Protein AF-A0A2P8IHW8-F1 (afdb_monomer)

Structure 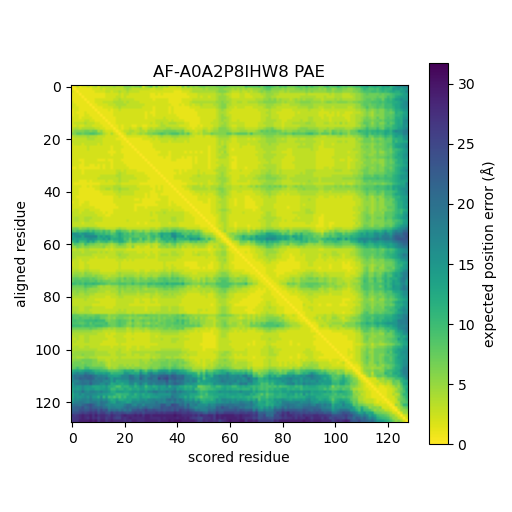(mmCIF, N/CA/C/O backbone):
data_AF-A0A2P8IHW8-F1
#
_entry.id   AF-A0A2P8IHW8-F1
#
loop_
_atom_site.group_PDB
_atom_site.id
_atom_site.type_symbol
_atom_site.label_atom_id
_atom_site.label_alt_id
_atom_site.label_comp_id
_atom_site.label_asym_id
_atom_site.label_entity_id
_atom_site.label_seq_id
_atom_site.pdbx_PDB_ins_code
_atom_site.Cartn_x
_atom_site.Cartn_y
_atom_site.Cartn_z
_atom_site.occupancy
_atom_site.B_iso_or_equiv
_atom_site.auth_seq_id
_atom_site.auth_comp_id
_atom_site.auth_asym_id
_atom_site.auth_atom_id
_atom_site.pdbx_PDB_model_num
ATOM 1 N N . MET A 1 1 ? -12.234 10.731 6.798 1.00 92.19 1 MET A N 1
ATOM 2 C CA . MET A 1 1 ? -11.412 9.907 7.709 1.00 92.19 1 MET A CA 1
ATOM 3 C C . MET A 1 1 ? -12.057 9.744 9.073 1.00 92.19 1 MET A C 1
ATOM 5 O O . MET A 1 1 ? -12.570 8.666 9.296 1.00 92.19 1 MET A O 1
ATOM 9 N N . LEU A 1 2 ? -12.133 10.771 9.932 1.00 94.81 2 LEU A N 1
ATOM 10 C CA . LEU A 1 2 ? -12.707 10.629 11.287 1.00 94.81 2 LEU A CA 1
ATOM 11 C C . LEU A 1 2 ? -14.108 9.993 11.313 1.00 94.81 2 LEU A C 1
ATOM 13 O O . LEU A 1 2 ? -14.305 9.032 12.038 1.00 94.81 2 LEU A O 1
ATOM 17 N N . LEU A 1 3 ? -15.032 10.460 10.462 1.00 97.06 3 LEU A N 1
ATOM 18 C CA . LEU A 1 3 ? -16.369 9.858 10.340 1.00 97.06 3 LEU A CA 1
ATOM 19 C C . LEU A 1 3 ? -16.315 8.375 9.962 1.00 97.06 3 LEU A C 1
ATOM 21 O O . LEU A 1 3 ? -17.076 7.582 10.487 1.00 97.06 3 LEU A O 1
ATOM 25 N N . VAL A 1 4 ? -15.390 7.992 9.081 1.00 98.00 4 VAL A N 1
ATOM 26 C CA . VAL A 1 4 ? -15.255 6.600 8.628 1.00 98.00 4 VAL A CA 1
ATOM 27 C C . VAL A 1 4 ? -14.682 5.718 9.738 1.00 98.00 4 VAL A C 1
ATOM 29 O O . VAL A 1 4 ? -15.128 4.591 9.906 1.00 98.00 4 VAL A O 1
ATOM 32 N N . LEU A 1 5 ? -13.759 6.249 10.542 1.00 97.56 5 LEU A N 1
ATOM 33 C CA . LEU A 1 5 ? -13.233 5.559 11.721 1.00 97.56 5 LEU A CA 1
ATOM 34 C C . LEU A 1 5 ? -14.298 5.377 12.817 1.00 97.56 5 LEU A C 1
ATOM 36 O O . LEU A 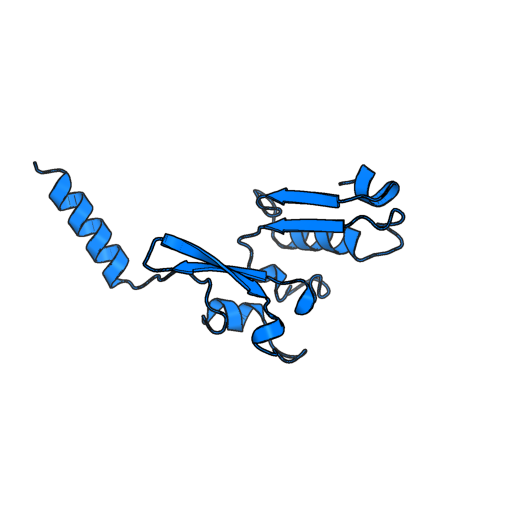1 5 ? -14.298 4.355 13.495 1.00 97.56 5 LEU A O 1
ATOM 40 N N . SER A 1 6 ? -15.215 6.337 12.999 1.00 97.25 6 SER A N 1
ATOM 41 C CA . SER A 1 6 ? -16.237 6.282 14.057 1.00 97.25 6 SER A CA 1
ATOM 42 C C . SER A 1 6 ? -17.552 5.614 13.647 1.00 97.25 6 SER A C 1
ATOM 44 O O . SER A 1 6 ? -18.204 4.995 14.480 1.00 97.25 6 SER A O 1
ATOM 46 N N . GLU A 1 7 ? -17.968 5.760 12.389 1.00 97.62 7 GLU A N 1
ATOM 47 C CA . GLU A 1 7 ? -19.280 5.323 11.882 1.00 97.62 7 GLU A CA 1
ATOM 48 C C . GLU A 1 7 ? -19.173 4.199 10.838 1.00 97.62 7 GLU A C 1
ATOM 50 O O . GLU A 1 7 ? -20.184 3.596 10.479 1.00 97.62 7 GLU A O 1
ATOM 55 N N . GLY A 1 8 ? -17.963 3.894 10.363 1.00 97.31 8 GLY A N 1
ATOM 56 C CA . GLY A 1 8 ? -17.714 2.907 9.318 1.00 97.31 8 GLY A CA 1
ATOM 57 C C . GLY A 1 8 ? -17.861 3.467 7.903 1.00 97.31 8 GLY A C 1
ATOM 58 O O . GLY A 1 8 ? -17.986 4.671 7.677 1.00 97.31 8 GLY A O 1
ATOM 59 N N . GLY A 1 9 ? -17.827 2.572 6.916 1.00 98.19 9 GLY A N 1
ATOM 60 C CA . GLY A 1 9 ? -17.898 2.911 5.491 1.00 98.19 9 GLY A CA 1
ATOM 61 C C . GLY A 1 9 ? -16.554 2.792 4.775 1.00 98.19 9 GLY A C 1
ATOM 62 O O . GLY A 1 9 ? -15.599 2.247 5.317 1.00 98.19 9 GLY A O 1
ATOM 63 N N . VAL A 1 10 ? -16.488 3.279 3.534 1.00 98.31 10 VAL A N 1
ATOM 64 C CA . VAL A 1 10 ? -15.287 3.193 2.689 1.00 98.31 10 VAL A CA 1
ATOM 65 C C . VAL A 1 10 ? -14.764 4.596 2.410 1.00 98.31 10 VAL A C 1
ATOM 67 O O . VAL A 1 10 ? -15.486 5.440 1.878 1.00 98.31 10 VAL A O 1
ATOM 70 N N . LEU A 1 11 ? -13.504 4.842 2.756 1.00 98.19 11 LEU A N 1
ATOM 71 C CA . LEU A 1 11 ? -12.772 6.045 2.391 1.00 98.19 11 LEU A CA 1
ATOM 72 C C . LEU A 1 11 ? -11.827 5.729 1.235 1.00 98.19 11 LEU A C 1
ATOM 74 O O . LEU A 1 11 ? -10.931 4.905 1.387 1.00 98.19 11 LEU A O 1
ATOM 78 N N . VAL A 1 12 ? -12.005 6.419 0.110 1.00 98.12 12 VAL A N 1
ATOM 79 C CA . VAL A 1 12 ? -11.090 6.341 -1.033 1.00 98.12 12 VAL A CA 1
ATOM 80 C C . VAL A 1 12 ? -10.257 7.617 -1.083 1.00 98.12 12 VAL A C 1
ATOM 82 O O . VAL A 1 12 ? -10.825 8.710 -1.104 1.00 98.12 12 VAL A O 1
ATOM 85 N N . VAL A 1 13 ? -8.931 7.485 -1.072 1.00 97.25 13 VAL A N 1
ATOM 86 C CA . VAL A 1 13 ? -7.987 8.612 -1.086 1.00 97.25 13 VAL A CA 1
ATOM 87 C C . VAL A 1 13 ? -7.010 8.449 -2.242 1.00 97.25 13 VAL A C 1
ATOM 89 O O . VAL A 1 13 ? -6.291 7.460 -2.325 1.00 97.25 13 VAL A O 1
ATOM 92 N N . GLU A 1 14 ? -6.961 9.432 -3.127 1.00 96.81 14 GLU A N 1
ATOM 93 C CA . GLU A 1 14 ? -5.879 9.531 -4.102 1.00 96.81 14 GLU A CA 1
ATOM 94 C C . GLU A 1 14 ? -4.652 10.151 -3.421 1.00 96.81 14 GLU A C 1
ATOM 96 O O . GLU A 1 14 ? -4.793 11.164 -2.738 1.00 96.81 14 GLU A O 1
ATOM 101 N N . GLU A 1 15 ? -3.482 9.529 -3.586 1.00 95.62 15 GLU A N 1
ATOM 102 C CA . GLU A 1 15 ? -2.186 9.994 -3.070 1.00 95.62 15 GLU A CA 1
ATOM 103 C C . GLU A 1 15 ? -2.231 10.351 -1.577 1.00 95.62 15 GLU A C 1
ATOM 105 O O . GLU A 1 15 ? -2.130 11.512 -1.181 1.00 95.62 15 GLU A O 1
ATOM 110 N N . ILE A 1 16 ? -2.381 9.341 -0.712 1.00 95.06 16 ILE A N 1
ATOM 111 C CA . ILE A 1 16 ? -2.493 9.563 0.742 1.00 95.06 16 ILE A CA 1
ATOM 112 C C . ILE A 1 16 ? -1.275 10.286 1.335 1.00 95.06 16 ILE A C 1
ATOM 114 O O . ILE A 1 16 ? -1.389 10.970 2.348 1.00 95.06 16 ILE A O 1
ATOM 118 N N . ASP A 1 17 ? -0.116 10.140 0.702 1.00 94.25 17 ASP A N 1
ATOM 119 C CA . ASP A 1 17 ? 1.154 10.758 1.057 1.00 94.25 17 ASP A CA 1
ATOM 120 C C . ASP A 1 17 ? 1.338 12.173 0.488 1.00 94.25 17 ASP A C 1
ATOM 122 O O . ASP A 1 17 ? 2.362 12.806 0.751 1.00 94.25 17 ASP A O 1
ATOM 126 N N . ALA A 1 18 ? 0.356 12.716 -0.241 1.00 93.31 18 ALA A N 1
ATOM 127 C CA . ALA A 1 18 ? 0.444 14.044 -0.834 1.00 93.31 18 ALA A CA 1
ATOM 128 C C . ALA A 1 18 ? 0.755 15.113 0.229 1.00 93.31 18 ALA A C 1
ATOM 130 O O . ALA A 1 18 ? -0.070 15.467 1.072 1.00 93.31 18 ALA A O 1
ATOM 131 N N . SER A 1 19 ? 1.966 15.674 0.161 1.00 90.69 19 SER A N 1
ATOM 132 C CA . SER A 1 19 ? 2.505 16.653 1.125 1.00 90.69 19 SER A CA 1
ATOM 133 C C . SER A 1 19 ? 2.667 16.145 2.566 1.00 90.69 19 SER A C 1
ATOM 135 O O . SER A 1 19 ? 2.903 16.952 3.470 1.00 90.69 19 SER A O 1
ATOM 137 N N . LEU A 1 20 ? 2.565 14.835 2.802 1.00 91.75 20 LEU A N 1
ATOM 138 C CA . LEU A 1 20 ? 2.804 14.226 4.105 1.00 91.75 20 LEU A CA 1
ATOM 139 C C . LEU A 1 20 ? 4.187 13.581 4.143 1.00 91.75 20 LEU A C 1
ATOM 141 O O . LEU A 1 20 ? 4.695 13.042 3.166 1.00 91.75 20 LEU A O 1
ATOM 145 N N . HIS A 1 21 ? 4.803 13.616 5.319 1.00 92.56 21 HIS A N 1
ATOM 146 C CA . HIS A 1 21 ? 5.977 12.796 5.578 1.00 92.56 21 HIS A CA 1
ATOM 147 C C . HIS A 1 21 ? 5.552 11.323 5.679 1.00 92.56 21 HIS A C 1
ATOM 149 O O . HIS A 1 21 ? 4.551 11.035 6.332 1.00 92.56 21 HIS A O 1
ATOM 155 N N . SER A 1 22 ? 6.349 10.390 5.154 1.00 91.12 22 SER A N 1
ATOM 156 C CA . SER A 1 22 ? 6.067 8.941 5.134 1.00 91.12 22 SER A CA 1
ATOM 157 C C . SER A 1 22 ? 5.582 8.369 6.469 1.00 91.12 22 SER A C 1
ATOM 159 O O . SER A 1 22 ? 4.582 7.661 6.547 1.00 91.12 22 SER A O 1
ATOM 161 N N . LEU A 1 23 ? 6.250 8.747 7.565 1.00 91.62 23 LEU A N 1
ATOM 162 C CA . LEU A 1 23 ? 5.851 8.358 8.925 1.00 91.62 23 LEU A CA 1
ATOM 163 C C . LEU A 1 23 ? 4.426 8.790 9.294 1.00 91.62 23 LEU A C 1
ATOM 165 O O . LEU A 1 23 ? 3.741 8.069 10.011 1.00 91.62 23 LEU A O 1
ATOM 169 N N . LEU A 1 24 ? 3.982 9.961 8.838 1.00 92.19 24 LEU A N 1
ATOM 170 C CA . LEU A 1 24 ? 2.631 10.441 9.100 1.00 92.19 24 LEU A CA 1
ATOM 171 C C . LEU A 1 24 ? 1.610 9.639 8.289 1.00 92.19 24 LEU A C 1
ATOM 173 O O . LEU A 1 24 ? 0.611 9.213 8.860 1.00 92.19 24 LEU A O 1
ATOM 177 N N . SER A 1 25 ? 1.894 9.360 7.015 1.00 93.44 25 SER A N 1
ATOM 178 C CA . SER A 1 25 ? 1.063 8.490 6.173 1.00 93.44 25 SER A CA 1
ATOM 179 C C . SER A 1 25 ? 0.901 7.102 6.800 1.00 93.44 25 SER A C 1
ATOM 181 O O . SER A 1 25 ? -0.221 6.638 6.987 1.00 93.44 25 SER A O 1
ATOM 183 N N . ALA A 1 26 ? 2.004 6.489 7.247 1.00 94.19 26 ALA A N 1
ATOM 184 C CA . ALA A 1 26 ? 1.977 5.208 7.953 1.00 94.19 26 ALA A CA 1
ATOM 185 C C . ALA A 1 26 ? 1.125 5.274 9.231 1.00 94.19 26 ALA A C 1
ATOM 187 O O . ALA A 1 26 ? 0.317 4.386 9.490 1.00 94.19 26 ALA A O 1
ATOM 188 N N . ARG A 1 27 ? 1.242 6.353 10.020 1.00 92.38 27 ARG A N 1
ATOM 189 C CA . ARG A 1 27 ? 0.408 6.534 11.217 1.00 92.38 27 ARG A CA 1
ATOM 190 C C . ARG A 1 27 ? -1.073 6.682 10.898 1.00 92.38 27 ARG A C 1
ATOM 192 O O . ARG A 1 27 ? -1.875 6.159 11.657 1.00 92.38 27 ARG A O 1
ATOM 199 N N . LEU A 1 28 ? -1.439 7.349 9.806 1.00 93.69 28 LEU A N 1
ATOM 200 C CA . LEU A 1 28 ? -2.836 7.449 9.379 1.00 93.69 28 LEU A CA 1
ATOM 201 C C . LEU A 1 28 ? -3.404 6.088 8.969 1.00 93.69 28 LEU A C 1
ATOM 203 O O . LEU A 1 28 ? -4.527 5.774 9.348 1.00 93.69 28 LEU A O 1
ATOM 207 N N . ILE A 1 29 ? -2.626 5.275 8.251 1.00 95.38 29 ILE A N 1
ATOM 208 C CA . ILE A 1 29 ? -3.022 3.911 7.870 1.00 95.38 29 ILE A CA 1
ATOM 209 C C . ILE A 1 29 ? -3.190 3.043 9.123 1.00 95.38 29 ILE A C 1
ATOM 211 O O . ILE A 1 29 ? -4.203 2.366 9.263 1.00 95.38 29 ILE A O 1
ATOM 215 N N . ALA A 1 30 ? -2.266 3.137 10.085 1.00 94.62 30 ALA A N 1
ATOM 216 C CA . ALA A 1 30 ? -2.340 2.385 11.338 1.00 94.62 30 ALA A CA 1
ATOM 217 C C . ALA A 1 30 ? -3.636 2.644 12.132 1.00 94.62 30 ALA A C 1
ATOM 219 O O . ALA A 1 30 ? -4.120 1.734 12.796 1.00 94.62 30 ALA A O 1
ATOM 220 N N . LEU A 1 31 ? -4.234 3.841 12.025 1.00 95.38 31 LEU A N 1
ATOM 221 C CA . LEU A 1 31 ? -5.535 4.124 12.647 1.00 95.38 31 LEU A CA 1
ATOM 222 C C . LEU A 1 31 ? -6.655 3.238 12.089 1.00 95.38 31 LEU A C 1
ATOM 224 O O . LEU A 1 31 ? -7.588 2.908 12.804 1.00 95.38 31 LEU A O 1
ATOM 228 N N . PHE A 1 32 ? -6.590 2.837 10.820 1.00 96.31 32 PHE A N 1
ATOM 229 C CA . PHE A 1 32 ? -7.583 1.926 10.247 1.00 96.31 32 PHE A CA 1
ATOM 230 C C . PHE A 1 32 ? -7.365 0.468 10.675 1.00 96.31 32 PHE A C 1
ATOM 232 O O . PHE A 1 32 ? -8.319 -0.309 10.663 1.00 96.31 32 PHE A O 1
ATOM 239 N N . ASN A 1 33 ? -6.154 0.115 11.113 1.00 94.06 33 ASN A N 1
ATOM 240 C CA . ASN A 1 33 ? -5.796 -1.243 11.534 1.00 94.06 33 ASN A CA 1
ATOM 241 C C . ASN A 1 33 ? -6.014 -1.493 13.035 1.00 94.06 33 ASN A C 1
ATOM 243 O O . ASN A 1 33 ? -5.958 -2.639 13.478 1.00 94.06 33 ASN A O 1
ATOM 247 N N . ASP A 1 34 ? -6.244 -0.441 13.823 1.00 94.88 34 ASP A N 1
ATOM 248 C CA . ASP A 1 34 ? -6.425 -0.525 15.270 1.00 94.88 34 ASP A CA 1
ATOM 249 C C . ASP A 1 34 ? -7.921 -0.445 15.643 1.00 94.88 34 ASP A C 1
ATOM 251 O O . ASP A 1 34 ? -8.529 0.614 15.455 1.00 94.88 34 ASP A O 1
ATOM 255 N N . PRO A 1 35 ? -8.522 -1.515 16.209 1.00 95.06 35 PRO A N 1
ATOM 256 C CA . PRO A 1 35 ? -9.920 -1.531 16.643 1.00 95.06 35 PRO A CA 1
ATOM 257 C C . PRO A 1 35 ? -10.290 -0.448 17.664 1.00 95.06 35 PRO A C 1
ATOM 259 O O . PRO A 1 35 ? -11.449 -0.030 17.696 1.00 95.06 35 PRO A O 1
ATOM 262 N N . ASP A 1 36 ? -9.338 0.024 18.476 1.00 96.62 36 ASP A N 1
ATOM 263 C CA . ASP A 1 36 ? -9.585 1.089 19.455 1.00 96.62 36 ASP A CA 1
ATOM 264 C C . ASP A 1 36 ? -9.781 2.447 18.764 1.00 96.62 36 ASP A C 1
ATOM 266 O O . ASP A 1 36 ? -10.489 3.319 19.277 1.00 96.62 36 ASP A O 1
ATOM 270 N N . THR A 1 37 ? -9.189 2.630 17.578 1.00 96.56 37 THR A N 1
ATOM 271 C CA . THR A 1 37 ? -9.314 3.866 16.788 1.00 96.56 37 THR A CA 1
ATOM 272 C C . THR A 1 37 ? -10.269 3.746 15.596 1.00 96.56 37 THR A C 1
ATOM 274 O O . THR A 1 37 ? -10.865 4.751 15.210 1.00 96.56 37 THR A O 1
ATOM 277 N N . ASN A 1 38 ? -10.497 2.539 15.068 1.00 97.62 38 ASN A N 1
ATOM 278 C CA . ASN A 1 38 ? -11.425 2.222 13.976 1.00 97.62 38 ASN A CA 1
ATOM 279 C C . ASN A 1 38 ? -12.680 1.486 14.481 1.00 97.62 38 ASN A C 1
ATOM 281 O O . ASN A 1 38 ? -13.050 0.422 13.980 1.00 97.62 38 ASN A O 1
ATOM 285 N N . ALA A 1 39 ? -13.351 2.053 15.485 1.00 97.25 39 ALA A N 1
ATOM 286 C CA . ALA A 1 39 ? -14.540 1.462 16.107 1.00 97.25 39 ALA A CA 1
ATOM 287 C C . ALA A 1 39 ? -15.707 1.227 15.123 1.00 97.25 39 ALA A C 1
ATOM 289 O O . ALA A 1 39 ? -16.537 0.343 15.335 1.00 97.25 39 ALA A O 1
ATOM 290 N N . GLY A 1 40 ? -15.770 2.009 14.044 1.00 97.00 40 GLY A N 1
ATOM 291 C CA . GLY A 1 40 ? -16.750 1.874 12.971 1.00 97.00 40 GLY A CA 1
ATOM 292 C C . GLY A 1 40 ? -16.433 0.766 11.962 1.00 97.00 40 GLY A C 1
ATOM 293 O O . GLY A 1 40 ? -17.252 0.506 11.083 1.00 97.00 40 GLY A O 1
ATOM 294 N N . ASN A 1 41 ? -15.269 0.111 12.067 1.00 97.56 41 ASN A N 1
ATOM 295 C CA . ASN A 1 41 ? -14.782 -0.880 11.103 1.00 97.56 41 ASN A CA 1
ATOM 296 C C . ASN A 1 41 ? -14.787 -0.330 9.662 1.00 97.56 41 ASN A C 1
ATOM 298 O O . ASN A 1 41 ? -15.279 -0.957 8.719 1.00 97.56 41 ASN A O 1
ATOM 302 N N . GLY A 1 42 ? -14.295 0.899 9.513 1.00 97.94 42 GLY A N 1
ATOM 303 C CA . GLY A 1 42 ? -14.151 1.570 8.234 1.00 97.94 42 GLY A CA 1
ATOM 304 C C . GLY A 1 42 ? -13.028 0.968 7.393 1.00 97.94 42 GLY A C 1
ATOM 305 O O . GLY A 1 42 ? -12.022 0.501 7.922 1.00 97.94 42 GLY A O 1
ATOM 306 N N . GLN A 1 43 ? -13.187 1.014 6.073 1.00 97.62 43 GLN A N 1
ATOM 307 C CA . GLN A 1 43 ? -12.197 0.571 5.097 1.00 97.62 43 GLN A CA 1
ATOM 308 C C . GLN A 1 43 ? -11.504 1.780 4.470 1.00 97.62 43 GLN A C 1
ATOM 310 O O . GLN A 1 43 ? -12.162 2.732 4.046 1.00 97.62 43 GLN A O 1
ATOM 315 N N . LEU A 1 44 ? -10.180 1.716 4.360 1.00 97.81 44 LEU A N 1
ATOM 316 C CA . LEU A 1 44 ? -9.376 2.677 3.617 1.00 97.81 44 LEU A CA 1
ATOM 317 C C . LEU A 1 44 ? -8.890 2.033 2.313 1.00 97.81 44 LEU A C 1
ATOM 319 O O . LEU A 1 44 ? -8.302 0.958 2.333 1.00 97.81 44 LEU A O 1
ATOM 323 N N . ILE A 1 45 ? -9.122 2.701 1.185 1.00 98.12 45 ILE A N 1
ATOM 324 C CA . ILE A 1 45 ? -8.539 2.366 -0.118 1.00 98.12 45 ILE A CA 1
ATOM 325 C C . ILE A 1 45 ? -7.761 3.590 -0.572 1.00 98.12 45 ILE A C 1
ATOM 327 O O . ILE A 1 45 ? -8.314 4.689 -0.618 1.00 98.12 45 ILE A O 1
ATOM 331 N N . PHE A 1 46 ? -6.487 3.426 -0.903 1.00 97.56 46 PHE A N 1
ATOM 332 C CA . PHE A 1 46 ? -5.661 4.562 -1.277 1.00 97.56 46 PHE A CA 1
ATOM 333 C C . PHE A 1 46 ? -4.639 4.235 -2.357 1.00 97.56 46 PHE A C 1
ATOM 335 O O . PHE A 1 46 ? -4.301 3.075 -2.585 1.00 97.56 46 PHE A O 1
ATOM 342 N N . THR A 1 47 ? -4.145 5.283 -3.011 1.00 97.50 47 THR A N 1
ATOM 343 C CA . THR A 1 47 ? -2.951 5.227 -3.859 1.00 97.50 47 THR A CA 1
ATOM 344 C C . THR A 1 47 ? -1.799 5.965 -3.186 1.00 97.50 47 THR A C 1
ATOM 346 O O . THR A 1 47 ? -2.013 6.841 -2.344 1.00 97.50 47 THR A O 1
ATOM 349 N N . THR A 1 48 ? -0.570 5.587 -3.526 1.00 96.12 48 THR A N 1
ATOM 350 C CA . THR A 1 48 ? 0.642 6.204 -2.986 1.00 96.12 48 THR A CA 1
ATOM 351 C C . THR A 1 48 ? 1.820 6.003 -3.931 1.00 96.12 48 THR A C 1
ATOM 353 O O . THR A 1 48 ? 1.869 5.002 -4.651 1.00 96.12 48 THR A O 1
ATOM 356 N N . HIS A 1 49 ? 2.778 6.930 -3.907 1.00 93.94 49 HIS A N 1
ATOM 357 C CA . HIS A 1 49 ? 4.097 6.739 -4.527 1.00 93.94 49 HIS A CA 1
ATOM 358 C C . HIS A 1 49 ? 5.168 6.363 -3.492 1.00 93.94 49 HIS A C 1
ATOM 360 O O . HIS A 1 49 ? 6.318 6.102 -3.851 1.00 93.94 49 HIS A O 1
ATOM 366 N N . ASP A 1 50 ? 4.805 6.327 -2.208 1.00 93.94 50 ASP A N 1
ATOM 367 C CA . ASP A 1 50 ? 5.717 6.088 -1.100 1.00 93.94 50 ASP A CA 1
ATOM 368 C C . ASP A 1 50 ? 5.971 4.589 -0.880 1.00 93.94 50 ASP A C 1
ATOM 370 O O . ASP A 1 50 ? 5.248 3.889 -0.166 1.00 93.94 50 ASP A O 1
ATOM 374 N N . ALA A 1 51 ? 7.058 4.095 -1.475 1.00 93.62 51 ALA A N 1
ATOM 375 C CA . ALA A 1 51 ? 7.493 2.708 -1.329 1.00 93.62 51 ALA A CA 1
ATOM 376 C C . ALA A 1 51 ? 7.837 2.315 0.120 1.00 93.62 51 ALA A C 1
ATOM 378 O O . ALA A 1 51 ? 7.827 1.122 0.434 1.00 93.62 51 ALA A O 1
ATOM 379 N N . THR A 1 52 ? 8.111 3.278 1.011 1.00 92.81 52 THR A N 1
ATOM 380 C CA . THR A 1 52 ? 8.471 2.984 2.408 1.00 92.81 52 THR A CA 1
ATOM 381 C C . THR A 1 52 ? 7.313 2.349 3.179 1.00 92.81 52 THR A C 1
ATOM 383 O O . THR A 1 52 ? 7.544 1.638 4.155 1.00 92.81 52 THR A O 1
ATOM 386 N N . LEU A 1 53 ? 6.067 2.515 2.715 1.00 93.38 53 LEU A N 1
ATOM 387 C CA . LEU A 1 53 ? 4.889 1.864 3.295 1.00 93.38 53 LEU A CA 1
ATOM 388 C C . LEU A 1 53 ? 4.911 0.334 3.146 1.00 93.38 53 LEU A C 1
ATOM 390 O O . LEU A 1 53 ? 4.277 -0.357 3.938 1.00 93.38 53 LEU A O 1
ATOM 394 N N . LEU A 1 54 ? 5.672 -0.202 2.182 1.00 93.75 54 LEU A N 1
ATOM 395 C CA . LEU A 1 54 ? 5.866 -1.647 2.013 1.00 93.75 54 LEU A CA 1
ATOM 396 C C . LEU A 1 54 ? 6.776 -2.252 3.088 1.00 93.75 54 LEU A C 1
ATOM 398 O O . LEU A 1 54 ? 6.739 -3.458 3.318 1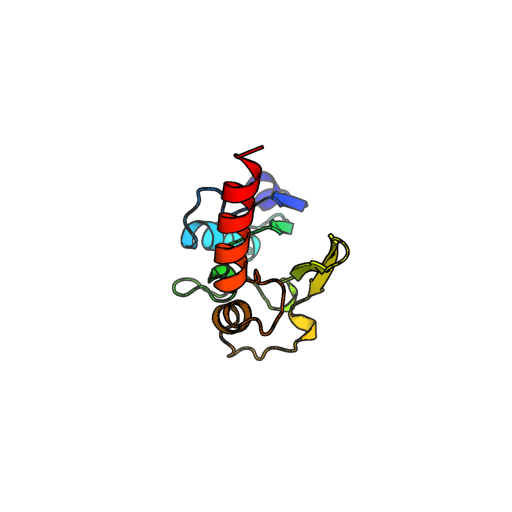.00 93.75 54 LEU A O 1
ATOM 402 N N . HIS A 1 55 ? 7.640 -1.446 3.705 1.00 89.94 55 HIS A N 1
ATOM 403 C CA . HIS A 1 55 ? 8.516 -1.890 4.784 1.00 89.94 55 HIS A CA 1
ATOM 404 C C . HIS A 1 55 ? 8.894 -0.707 5.693 1.00 89.94 55 HIS A C 1
ATOM 406 O O . HIS A 1 55 ? 10.011 -0.190 5.607 1.00 89.94 55 HIS A O 1
ATOM 412 N N . PRO A 1 56 ? 7.975 -0.247 6.562 1.00 79.94 56 PRO A N 1
ATOM 413 C CA . PRO A 1 56 ? 8.189 0.961 7.347 1.00 79.94 56 PRO A CA 1
ATOM 414 C C . PRO A 1 56 ? 9.391 0.809 8.298 1.00 79.94 56 PRO A C 1
ATOM 416 O O . PRO A 1 56 ? 9.380 -0.058 9.169 1.00 79.94 56 PRO A O 1
ATOM 419 N N . PRO A 1 57 ? 10.432 1.658 8.209 1.00 67.38 57 PRO A N 1
ATOM 420 C CA . PRO A 1 57 ? 11.660 1.466 8.989 1.00 67.38 57 PRO A CA 1
ATOM 421 C C . PRO A 1 57 ? 11.518 1.816 10.481 1.00 67.38 57 PRO A C 1
ATOM 423 O O . PRO A 1 57 ? 12.364 1.431 11.285 1.00 67.38 57 PRO A O 1
ATOM 426 N N . LEU A 1 58 ? 10.496 2.596 10.852 1.00 63.31 58 LEU A N 1
ATOM 427 C CA . LEU A 1 58 ? 10.307 3.168 12.198 1.00 63.31 58 LEU A CA 1
ATOM 428 C C . LEU A 1 58 ? 8.860 3.036 12.711 1.00 63.31 58 LEU A C 1
ATOM 430 O O . LEU A 1 58 ?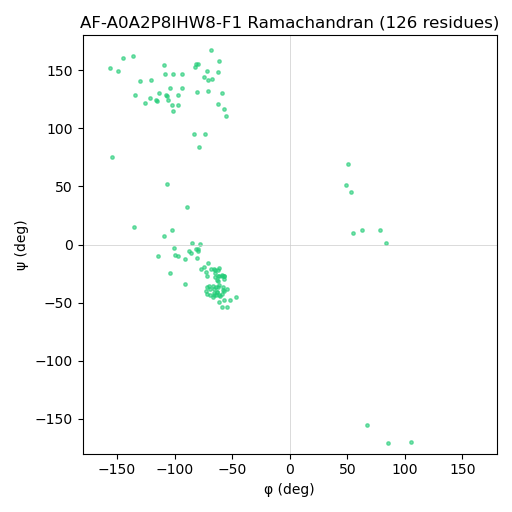 8.466 3.728 13.654 1.00 63.31 58 LEU A O 1
ATOM 434 N N . ALA A 1 59 ? 8.055 2.193 12.071 1.00 64.31 59 ALA A N 1
ATOM 435 C CA . ALA A 1 59 ? 6.682 1.900 12.460 1.00 64.31 59 ALA A CA 1
ATOM 436 C C . ALA A 1 59 ? 6.442 0.391 12.363 1.00 64.31 59 ALA A C 1
ATOM 438 O O . ALA A 1 59 ? 7.206 -0.313 11.706 1.00 64.31 59 ALA A O 1
ATOM 439 N N . ASP A 1 60 ? 5.391 -0.089 13.023 1.00 76.38 60 ASP A N 1
ATOM 440 C CA . ASP A 1 60 ? 4.912 -1.451 12.803 1.00 76.38 60 ASP A CA 1
ATOM 441 C C . ASP A 1 60 ? 4.479 -1.623 11.338 1.00 76.38 60 ASP A C 1
ATOM 443 O O . ASP A 1 60 ? 4.189 -0.643 10.646 1.00 76.38 60 ASP A O 1
ATOM 447 N N . GLU A 1 61 ? 4.450 -2.865 10.855 1.00 81.69 61 GLU A N 1
ATOM 448 C CA . GLU A 1 61 ? 3.913 -3.176 9.529 1.00 81.69 61 GLU A CA 1
ATOM 449 C C . GLU A 1 61 ? 2.457 -2.689 9.448 1.00 81.69 61 GLU A C 1
ATOM 451 O O . GLU A 1 61 ? 1.598 -3.133 10.209 1.00 81.69 61 GLU A O 1
ATOM 456 N N . VAL A 1 62 ? 2.196 -1.731 8.552 1.00 89.62 62 VAL A N 1
ATOM 457 C CA . VAL A 1 62 ? 0.866 -1.119 8.368 1.00 89.62 62 VAL A CA 1
ATOM 458 C C . VAL A 1 62 ? 0.097 -1.693 7.181 1.00 89.62 62 VAL A C 1
ATOM 460 O O . VAL A 1 62 ? -1.078 -1.377 7.028 1.00 89.62 62 VAL A O 1
ATOM 463 N N . LEU A 1 63 ? 0.751 -2.507 6.351 1.00 92.50 63 LEU A N 1
ATOM 464 C CA . LEU A 1 63 ? 0.156 -3.176 5.198 1.00 92.50 63 LEU A CA 1
ATOM 465 C C . LEU A 1 63 ? 0.582 -4.642 5.186 1.00 92.50 63 LEU A C 1
ATOM 467 O O . LEU A 1 63 ? 1.778 -4.944 5.227 1.00 92.50 63 LEU A O 1
ATOM 471 N N . ASP A 1 64 ? -0.386 -5.544 5.079 1.00 90.00 64 ASP A N 1
ATOM 472 C CA . ASP A 1 64 ? -0.134 -6.943 4.749 1.00 90.00 64 ASP A CA 1
ATOM 473 C C . ASP A 1 64 ? 0.090 -7.100 3.231 1.00 90.00 64 ASP A C 1
ATOM 475 O O . ASP A 1 64 ? -0.390 -6.320 2.406 1.00 90.00 64 ASP A O 1
ATOM 479 N N . ARG A 1 65 ? 0.806 -8.151 2.824 1.00 89.56 65 ARG A N 1
ATOM 480 C CA . ARG A 1 65 ? 1.032 -8.481 1.407 1.00 89.56 65 ARG A CA 1
ATOM 481 C C . ARG A 1 65 ? -0.265 -8.670 0.611 1.00 89.56 65 ARG A C 1
ATOM 483 O O . ARG A 1 65 ? -0.248 -8.471 -0.602 1.00 89.56 65 ARG A O 1
ATOM 490 N N . ASP A 1 66 ? -1.352 -9.076 1.265 1.00 92.31 66 ASP A N 1
ATOM 491 C CA . ASP A 1 66 ? -2.652 -9.288 0.623 1.00 92.31 66 ASP A CA 1
ATOM 492 C C . ASP A 1 66 ? -3.422 -7.958 0.425 1.00 92.31 66 ASP A C 1
ATOM 494 O O . ASP A 1 66 ? -4.393 -7.903 -0.332 1.00 92.31 66 ASP A O 1
ATOM 498 N N . GLU A 1 67 ? -2.950 -6.869 1.040 1.00 94.94 67 GLU A N 1
ATOM 499 C CA . GLU A 1 67 ? -3.515 -5.514 0.954 1.00 94.94 67 GLU A CA 1
ATOM 500 C C . GLU A 1 67 ? -2.799 -4.642 -0.091 1.00 94.94 67 GLU A C 1
ATOM 502 O O . GLU A 1 67 ? -3.275 -3.564 -0.447 1.00 94.94 67 GLU A O 1
ATOM 507 N N . VAL A 1 68 ? -1.671 -5.117 -0.630 1.00 96.31 68 VAL A N 1
ATOM 508 C CA . VAL A 1 68 ? -0.843 -4.381 -1.591 1.00 96.31 68 VAL A CA 1
ATOM 509 C C . VAL A 1 68 ? -1.153 -4.796 -3.024 1.00 96.31 68 VAL A C 1
ATOM 511 O O . VAL A 1 68 ? -1.082 -5.971 -3.393 1.00 96.31 68 VAL A O 1
ATOM 514 N N . TRP A 1 69 ? -1.415 -3.794 -3.860 1.00 97.62 69 TRP A N 1
ATOM 515 C CA . TRP A 1 69 ? -1.645 -3.950 -5.289 1.00 97.62 69 TRP A CA 1
ATOM 516 C C . TRP A 1 69 ? -0.777 -2.977 -6.078 1.00 97.62 69 TRP A C 1
ATOM 518 O O . TRP A 1 69 ? -0.604 -1.822 -5.692 1.00 97.62 69 TRP A O 1
ATOM 528 N N . PHE A 1 70 ? -0.254 -3.445 -7.205 1.00 97.44 70 PHE A N 1
ATOM 529 C CA . PHE A 1 70 ? 0.585 -2.669 -8.104 1.00 97.44 70 PHE A CA 1
ATOM 530 C C . PHE A 1 70 ? -0.159 -2.331 -9.387 1.00 97.44 70 PHE A C 1
ATOM 532 O O . PHE A 1 70 ? -0.951 -3.130 -9.889 1.00 97.44 70 PHE A O 1
ATOM 539 N N . VAL A 1 71 ? 0.143 -1.158 -9.940 1.00 95.44 71 VAL A N 1
ATOM 540 C CA . VAL A 1 71 ? -0.315 -0.741 -11.265 1.00 95.44 71 VAL A CA 1
ATOM 541 C C . VAL A 1 71 ? 0.897 -0.568 -12.165 1.00 95.44 71 VAL A C 1
ATOM 543 O O . VAL A 1 71 ? 1.787 0.224 -11.869 1.00 95.44 71 VAL A O 1
ATOM 546 N N . GLU A 1 72 ? 0.908 -1.265 -13.295 1.00 93.06 72 GLU A N 1
ATOM 547 C CA . GLU A 1 72 ? 1.939 -1.125 -14.322 1.00 93.06 72 GLU A CA 1
ATOM 548 C C . GLU A 1 72 ? 1.316 -0.704 -15.652 1.00 93.06 72 GLU A C 1
ATOM 550 O O . GLU A 1 72 ? 0.239 -1.170 -16.030 1.00 93.06 72 GLU A O 1
ATOM 555 N N . LYS A 1 73 ? 2.002 0.179 -16.382 1.00 90.44 73 LYS A N 1
ATOM 556 C CA . LYS A 1 73 ? 1.589 0.597 -17.721 1.00 90.44 73 LYS A CA 1
ATOM 557 C C . LYS A 1 73 ? 2.339 -0.206 -18.781 1.00 90.44 73 LYS A C 1
ATOM 559 O O . LYS A 1 73 ? 3.562 -0.136 -18.874 1.00 90.44 73 LYS A O 1
ATOM 564 N N . GLY A 1 74 ? 1.589 -0.931 -19.604 1.00 87.44 74 GLY A N 1
ATOM 565 C CA . GLY A 1 74 ? 2.100 -1.668 -20.751 1.00 87.44 74 GLY A CA 1
ATOM 566 C C . GLY A 1 74 ? 2.600 -0.755 -21.872 1.00 87.44 74 GLY A C 1
ATOM 567 O O . GLY A 1 74 ? 2.342 0.450 -21.911 1.00 87.44 74 GLY A O 1
ATOM 568 N N . LYS A 1 75 ? 3.309 -1.350 -22.838 1.00 86.62 75 LYS A N 1
ATOM 569 C CA . LYS A 1 75 ? 3.848 -0.637 -24.016 1.00 86.62 75 LYS A CA 1
ATOM 570 C C . LYS A 1 75 ? 2.762 -0.075 -24.938 1.00 86.62 75 LYS A C 1
ATOM 572 O O . LYS A 1 75 ? 3.016 0.869 -25.676 1.00 86.62 75 LYS A O 1
ATOM 577 N N . ASP A 1 76 ? 1.576 -0.666 -24.903 1.00 90.94 76 ASP A N 1
ATOM 578 C CA . ASP A 1 76 ? 0.364 -0.211 -25.590 1.00 90.94 76 ASP A CA 1
ATOM 579 C C . ASP A 1 76 ? -0.348 0.936 -24.850 1.00 90.94 76 ASP A C 1
ATOM 581 O O . ASP A 1 76 ? -1.324 1.493 -25.346 1.00 90.94 76 ASP A O 1
ATOM 585 N N . GLY A 1 77 ? 0.153 1.310 -23.671 1.00 89.12 77 GLY A N 1
AT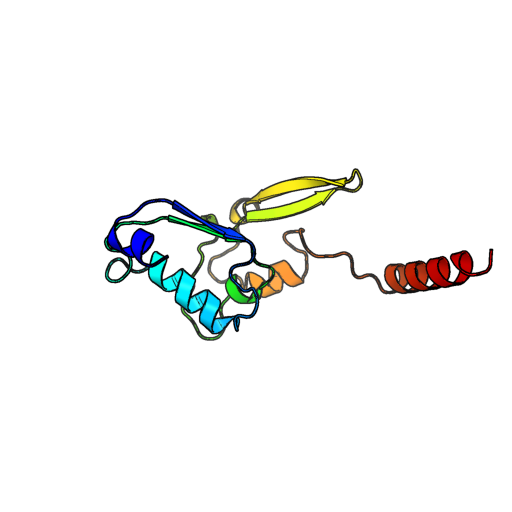OM 586 C CA . GLY A 1 77 ? -0.409 2.346 -22.822 1.00 89.12 77 GLY A CA 1
ATOM 587 C C . GLY A 1 77 ? -1.551 1.878 -21.922 1.00 89.12 77 GLY A C 1
ATOM 588 O O . GLY A 1 77 ? -2.069 2.708 -21.173 1.00 89.12 77 GLY A O 1
ATOM 589 N N . ALA A 1 78 ? -1.923 0.595 -21.956 1.00 94.94 78 ALA A N 1
ATOM 590 C CA . ALA A 1 78 ? -2.917 0.033 -21.051 1.00 94.94 78 ALA A CA 1
ATOM 591 C C . ALA A 1 78 ? -2.334 -0.143 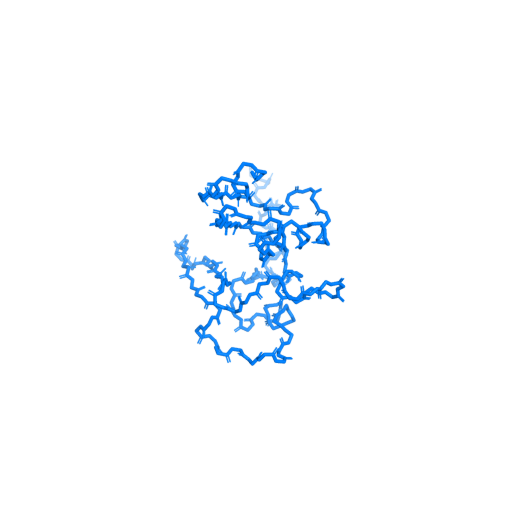-19.640 1.00 94.94 78 ALA A C 1
ATOM 593 O O . ALA A 1 78 ? -1.165 -0.492 -19.480 1.00 94.94 78 ALA A O 1
ATOM 594 N N . SER A 1 79 ? -3.151 0.080 -18.612 1.00 94.44 79 SER A N 1
ATOM 595 C CA . SER A 1 79 ? -2.771 -0.177 -17.220 1.00 94.44 79 SER A CA 1
ATOM 596 C C . SER A 1 79 ? -3.217 -1.571 -16.794 1.00 94.44 79 SER A C 1
ATOM 598 O O . SER A 1 79 ? -4.361 -1.956 -17.030 1.00 94.44 79 SER A O 1
ATOM 600 N N . THR A 1 80 ? -2.328 -2.305 -16.132 1.00 95.56 80 THR A N 1
ATOM 601 C CA . THR A 1 80 ? -2.613 -3.602 -15.512 1.00 95.56 80 THR A CA 1
ATOM 602 C C . THR A 1 80 ? -2.486 -3.463 -14.004 1.00 95.56 80 THR A C 1
ATOM 604 O O . THR A 1 80 ? -1.496 -2.923 -13.519 1.00 95.56 80 THR A O 1
ATOM 607 N N . LEU A 1 81 ? -3.494 -3.941 -13.278 1.00 96.94 81 LEU A N 1
ATOM 608 C CA . LEU A 1 81 ? -3.546 -3.968 -11.819 1.00 96.94 81 LEU A CA 1
ATOM 609 C C . LEU A 1 81 ? -3.375 -5.421 -11.353 1.00 96.94 81 LEU A C 1
ATOM 611 O O . LEU A 1 81 ? -4.090 -6.295 -11.846 1.00 96.94 81 LEU A O 1
ATOM 615 N N . TYR A 1 82 ? -2.450 -5.681 -10.430 1.00 97.50 82 TYR A N 1
ATOM 616 C CA . TYR A 1 82 ? -2.166 -7.030 -9.924 1.00 97.50 82 TYR A CA 1
ATOM 617 C C . TYR A 1 82 ? -1.689 -7.010 -8.460 1.00 97.50 82 TYR A C 1
ATOM 619 O O . TYR A 1 82 ? -1.078 -6.028 -8.030 1.00 97.50 82 TYR A O 1
ATOM 627 N N . PRO A 1 83 ? -1.971 -8.059 -7.668 1.00 97.12 83 PRO A N 1
ATOM 628 C CA . PRO A 1 83 ? -1.642 -8.081 -6.247 1.00 97.12 83 PRO A CA 1
ATOM 629 C C . PRO A 1 83 ? -0.180 -8.478 -5.988 1.00 97.12 83 PRO A C 1
ATOM 631 O O . PRO A 1 83 ? 0.423 -9.253 -6.733 1.00 97.12 83 PRO A O 1
ATOM 634 N N . LEU A 1 84 ? 0.385 -8.018 -4.868 1.00 96.31 84 LEU A N 1
ATOM 635 C CA . LEU A 1 84 ? 1.702 -8.466 -4.396 1.00 96.31 84 LEU A CA 1
ATOM 636 C C . LEU A 1 84 ? 1.707 -9.961 -4.019 1.00 96.31 84 LEU A C 1
ATOM 638 O O . LEU A 1 84 ? 2.733 -10.640 -4.125 1.00 96.31 84 LEU A O 1
ATOM 642 N N . SER A 1 85 ? 0.564 -10.500 -3.599 1.00 94.56 85 SER A N 1
ATOM 643 C CA . SER A 1 85 ? 0.430 -11.896 -3.175 1.00 94.56 85 SER A CA 1
ATOM 644 C C . SER A 1 85 ? 0.726 -12.918 -4.286 1.00 94.56 85 SER A C 1
ATOM 646 O O . SER A 1 85 ? 1.180 -14.027 -3.977 1.00 94.56 85 SER A O 1
ATOM 648 N N . ASP A 1 86 ? 0.623 -12.532 -5.564 1.00 95.81 86 ASP A N 1
ATOM 649 C CA . ASP A 1 86 ? 1.002 -13.369 -6.715 1.00 95.81 86 ASP A CA 1
ATOM 650 C C . ASP A 1 86 ? 2.497 -13.741 -6.716 1.00 95.81 86 ASP A C 1
ATOM 652 O O . ASP A 1 86 ? 2.882 -14.814 -7.193 1.00 95.81 86 ASP A O 1
ATOM 656 N N . PHE A 1 87 ? 3.347 -12.907 -6.107 1.00 94.25 87 PHE A N 1
ATOM 657 C CA . PHE A 1 87 ? 4.796 -13.123 -6.017 1.00 94.25 87 PHE A CA 1
ATOM 658 C C . PHE A 1 87 ? 5.208 -14.003 -4.833 1.00 94.25 87 PHE A C 1
ATOM 660 O O . PHE A 1 87 ? 6.374 -14.388 -4.731 1.00 94.25 87 PHE A O 1
ATOM 667 N N . LYS A 1 88 ? 4.261 -14.342 -3.945 1.00 91.62 88 LYS A N 1
ATOM 668 C CA . LYS A 1 88 ? 4.476 -15.171 -2.747 1.00 91.62 88 LYS A CA 1
ATOM 669 C C . LYS A 1 88 ? 5.694 -14.715 -1.919 1.00 91.62 88 LYS A C 1
ATOM 671 O O . LYS A 1 88 ? 6.553 -15.552 -1.609 1.00 91.62 88 LYS A O 1
ATOM 676 N N . PRO A 1 89 ? 5.794 -13.418 -1.560 1.00 89.31 89 PRO A N 1
ATOM 677 C CA . PRO A 1 89 ? 6.888 -12.950 -0.723 1.00 89.31 89 PRO A CA 1
ATOM 678 C C . PRO A 1 89 ? 6.838 -13.641 0.640 1.00 89.31 89 PRO A C 1
ATOM 680 O O . PRO A 1 89 ? 5.763 -14.009 1.137 1.00 89.31 89 PRO A O 1
ATOM 683 N N . ARG A 1 90 ? 8.011 -13.841 1.236 1.00 86.75 90 ARG A N 1
ATOM 684 C CA . ARG A 1 90 ? 8.117 -14.352 2.599 1.00 86.75 90 ARG A CA 1
ATOM 685 C C . ARG A 1 90 ? 7.910 -13.214 3.586 1.00 86.75 90 ARG A C 1
ATOM 687 O O . ARG A 1 90 ? 8.157 -12.059 3.260 1.00 86.75 90 ARG A O 1
ATOM 694 N N . ARG A 1 91 ? 7.481 -13.546 4.801 1.00 79.69 91 ARG A N 1
ATOM 695 C CA . ARG A 1 91 ? 7.203 -12.543 5.835 1.00 79.69 91 ARG A CA 1
ATOM 696 C C . ARG A 1 91 ? 8.460 -11.765 6.239 1.00 79.69 91 ARG A C 1
ATOM 698 O O . ARG A 1 91 ? 8.372 -10.605 6.592 1.00 79.69 91 ARG A O 1
ATOM 705 N N . GLU A 1 92 ? 9.628 -12.394 6.168 1.00 84.25 92 GLU A N 1
ATOM 706 C CA . GLU A 1 92 ? 10.917 -11.768 6.465 1.00 84.25 92 GLU A CA 1
ATOM 707 C C . GLU A 1 92 ? 11.509 -10.946 5.305 1.00 84.25 92 GLU A C 1
ATOM 709 O O . GLU A 1 92 ? 12.577 -10.347 5.463 1.00 84.25 92 GLU A O 1
ATOM 714 N N . ASP A 1 93 ? 10.870 -10.939 4.131 1.00 88.56 93 ASP A N 1
ATOM 715 C CA . ASP A 1 93 ? 11.375 -10.193 2.984 1.00 88.56 93 ASP A CA 1
ATOM 716 C C . ASP A 1 93 ? 11.208 -8.686 3.217 1.00 88.56 93 ASP A C 1
ATOM 718 O O . ASP A 1 93 ? 10.128 -8.195 3.532 1.00 88.56 93 ASP A O 1
ATOM 722 N N . ASN A 1 94 ? 12.265 -7.914 2.962 1.00 91.62 94 ASN A N 1
ATOM 723 C CA . ASN A 1 94 ? 12.140 -6.463 2.866 1.00 91.62 94 ASN A CA 1
ATOM 724 C C . ASN A 1 94 ? 11.447 -6.116 1.534 1.00 91.62 94 ASN A C 1
ATOM 726 O O . ASN A 1 94 ? 12.084 -6.084 0.473 1.00 91.62 94 ASN A O 1
ATOM 730 N N . LEU A 1 95 ? 10.126 -5.932 1.588 1.00 93.56 95 LEU A N 1
ATOM 731 C CA . LEU A 1 95 ? 9.276 -5.735 0.412 1.00 93.56 95 LEU A CA 1
ATOM 732 C C . LEU A 1 95 ? 9.629 -4.456 -0.351 1.00 93.56 95 LEU A C 1
ATOM 734 O O . LEU A 1 95 ? 9.706 -4.505 -1.577 1.00 93.56 95 LEU A O 1
ATOM 738 N N . GLU A 1 96 ? 9.923 -3.361 0.355 1.00 94.38 96 GLU A N 1
ATOM 739 C CA . GLU A 1 96 ? 10.376 -2.093 -0.233 1.00 94.38 96 GLU A CA 1
ATOM 740 C C . GLU A 1 96 ? 11.603 -2.312 -1.127 1.00 94.38 96 GLU A C 1
ATOM 742 O O . GLU A 1 96 ? 11.596 -1.982 -2.312 1.00 94.38 96 GLU A O 1
ATOM 747 N N . ARG A 1 97 ? 12.656 -2.941 -0.595 1.00 94.19 97 ARG A N 1
ATOM 748 C CA . ARG A 1 97 ? 13.899 -3.174 -1.336 1.00 94.19 97 ARG A CA 1
ATOM 749 C C . ARG A 1 97 ? 13.676 -4.052 -2.563 1.00 94.19 97 ARG A C 1
ATOM 751 O O . ARG A 1 97 ? 14.329 -3.847 -3.585 1.00 94.19 97 ARG A O 1
ATOM 758 N N . ARG A 1 98 ? 12.792 -5.049 -2.475 1.00 94.88 98 ARG A N 1
ATOM 759 C CA . ARG A 1 98 ? 12.479 -5.940 -3.606 1.00 94.88 98 ARG A CA 1
ATOM 760 C C . ARG A 1 98 ? 11.650 -5.226 -4.669 1.00 94.88 98 ARG A C 1
ATOM 762 O O . ARG A 1 98 ? 11.948 -5.394 -5.852 1.00 94.88 98 ARG A O 1
ATOM 769 N N . TYR A 1 99 ? 10.694 -4.394 -4.256 1.00 95.12 99 TYR A N 1
ATOM 770 C CA . TYR A 1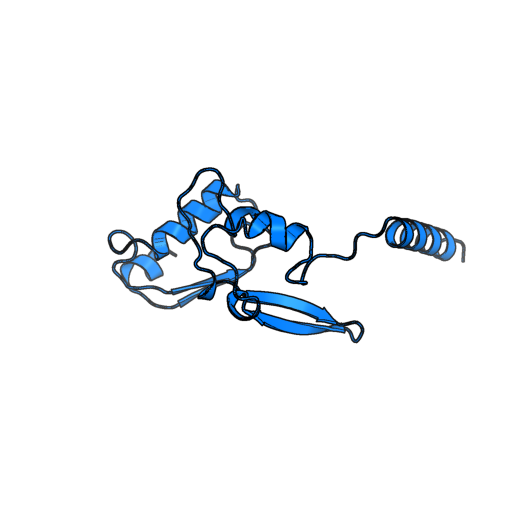 99 ? 9.944 -3.514 -5.146 1.00 95.12 99 TYR A CA 1
ATOM 771 C C . TYR A 1 99 ? 10.884 -2.557 -5.886 1.00 95.12 99 TYR A C 1
ATOM 773 O O . TYR A 1 99 ? 10.927 -2.590 -7.110 1.00 95.12 99 TYR A O 1
ATOM 781 N N . LEU A 1 100 ? 11.729 -1.811 -5.165 1.00 93.62 100 LEU A N 1
ATOM 782 C CA . LEU A 1 100 ? 12.693 -0.868 -5.752 1.00 93.62 100 LEU A CA 1
ATOM 783 C C . LEU A 1 100 ? 13.731 -1.546 -6.662 1.00 93.62 100 LEU A C 1
ATOM 785 O O . LEU A 1 100 ? 14.236 -0.928 -7.595 1.00 93.62 100 LEU A O 1
ATOM 789 N N . ALA A 1 101 ? 14.036 -2.825 -6.427 1.00 93.12 101 ALA A N 1
ATOM 790 C CA . ALA A 1 101 ? 14.871 -3.635 -7.313 1.00 93.12 101 ALA A CA 1
ATOM 791 C C . ALA A 1 101 ? 14.133 -4.145 -8.571 1.00 93.12 101 ALA A C 1
ATOM 793 O O . ALA A 1 101 ? 14.728 -4.869 -9.369 1.00 93.12 101 ALA A O 1
ATOM 794 N N . GLY A 1 102 ? 12.849 -3.813 -8.739 1.00 92.88 102 GLY A N 1
ATOM 795 C CA . GLY A 1 102 ? 12.012 -4.190 -9.877 1.00 92.88 102 GLY A CA 1
ATOM 796 C C . GLY A 1 102 ? 11.486 -5.624 -9.841 1.00 92.88 102 GLY A C 1
ATOM 797 O O . GLY A 1 102 ? 10.976 -6.106 -10.849 1.00 92.88 102 GLY A O 1
ATOM 798 N N . GLN A 1 103 ? 11.585 -6.330 -8.708 1.00 93.94 103 GLN A N 1
ATOM 799 C CA . GLN A 1 103 ? 11.186 -7.746 -8.630 1.00 93.94 103 GLN A CA 1
ATOM 800 C C . GLN A 1 103 ? 9.675 -7.959 -8.760 1.00 93.94 103 GLN A C 1
ATOM 802 O O . GLN A 1 103 ? 9.249 -9.061 -9.098 1.00 93.94 103 GLN A O 1
ATOM 807 N N . TYR A 1 104 ? 8.884 -6.916 -8.502 1.00 94.31 104 TYR A N 1
ATOM 808 C CA . TYR A 1 104 ? 7.426 -6.945 -8.597 1.00 94.31 104 TYR A CA 1
ATOM 809 C C . TYR A 1 104 ? 6.887 -6.143 -9.791 1.00 94.31 104 TYR A C 1
ATOM 811 O O . TYR A 1 104 ? 5.678 -5.973 -9.900 1.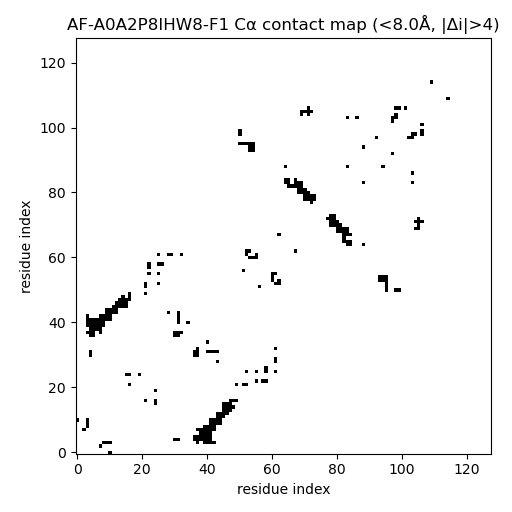00 94.31 104 TYR A O 1
ATOM 819 N N . GLY A 1 105 ? 7.751 -5.642 -10.683 1.00 92.38 105 GLY A N 1
ATOM 820 C CA . GLY A 1 105 ? 7.345 -4.703 -11.734 1.00 92.38 105 GLY A CA 1
ATOM 821 C C . GLY A 1 105 ? 6.909 -3.350 -11.163 1.00 92.38 105 GLY A C 1
ATOM 822 O O . GLY A 1 105 ? 7.359 -2.966 -10.084 1.00 92.38 105 GLY A O 1
ATOM 823 N N . ALA A 1 106 ? 6.068 -2.623 -11.906 1.00 91.62 106 ALA A N 1
ATOM 824 C CA . ALA A 1 106 ? 5.476 -1.328 -11.525 1.00 91.62 106 ALA A CA 1
ATOM 825 C C . ALA A 1 106 ? 6.462 -0.209 -11.117 1.00 91.62 106 ALA A C 1
ATOM 827 O O . ALA A 1 106 ? 6.049 0.860 -10.676 1.00 91.62 106 ALA A O 1
ATOM 828 N N . VAL A 1 107 ? 7.763 -0.410 -11.332 1.00 91.56 107 VAL A N 1
ATOM 829 C CA . VAL A 1 107 ? 8.795 0.615 -11.170 1.00 91.56 107 VAL A CA 1
ATOM 830 C C . VAL A 1 107 ? 9.072 1.331 -12.496 1.00 91.56 107 VAL A C 1
ATOM 832 O O . VAL A 1 107 ? 9.015 0.716 -13.564 1.00 91.56 107 VAL A O 1
ATOM 835 N N . PRO A 1 108 ? 9.406 2.631 -12.472 1.00 84.56 108 PRO A N 1
ATOM 836 C CA . PRO A 1 108 ? 9.696 3.378 -13.688 1.00 84.56 108 PRO A CA 1
ATOM 837 C C . PRO A 1 108 ? 10.991 2.904 -14.365 1.00 84.56 108 PRO A C 1
ATOM 839 O O . PRO A 1 108 ? 12.008 2.637 -13.725 1.00 84.56 108 PRO A O 1
ATOM 842 N N . HIS A 1 109 ? 10.982 2.877 -15.699 1.00 77.31 109 HIS A N 1
ATOM 843 C CA . HIS A 1 109 ? 12.149 2.534 -16.514 1.00 77.31 109 HIS A CA 1
ATOM 844 C C . HIS A 1 109 ? 13.115 3.725 -16.624 1.00 77.31 109 HIS A C 1
ATOM 846 O O . HIS A 1 109 ? 13.107 4.470 -17.606 1.00 77.31 109 HIS A O 1
ATOM 852 N N . VAL A 1 110 ? 13.977 3.889 -15.622 1.00 75.69 110 VAL A N 1
ATOM 853 C CA . VAL A 1 110 ? 14.883 5.044 -15.476 1.00 75.69 110 VAL A CA 1
ATOM 854 C C . VAL A 1 110 ? 16.254 4.888 -16.159 1.00 75.69 110 VAL A C 1
ATOM 856 O O . VAL A 1 110 ? 17.255 5.406 -15.674 1.00 75.69 110 VAL A O 1
ATOM 859 N N . GLY A 1 111 ? 16.335 4.175 -17.287 1.00 75.00 111 GLY A N 1
ATOM 860 C CA . GLY A 1 111 ? 17.599 4.009 -18.018 1.00 75.00 111 GLY A CA 1
ATOM 861 C C . GLY A 1 111 ? 18.199 5.354 -18.452 1.00 75.00 111 GLY A C 1
ATOM 862 O O . GLY A 1 111 ? 17.503 6.167 -19.056 1.00 75.00 111 GLY A O 1
ATOM 863 N N . GLU A 1 112 ? 19.486 5.584 -18.172 1.00 67.06 112 GLU A N 1
ATOM 864 C CA . GLU A 1 112 ? 20.189 6.847 -18.473 1.00 67.06 112 GLU A CA 1
ATOM 865 C C . GLU A 1 112 ? 20.068 7.240 -19.959 1.00 67.06 112 GLU A C 1
ATOM 867 O O . GLU A 1 112 ? 19.814 8.399 -20.290 1.00 67.06 112 GLU A O 1
ATOM 872 N N . GLU A 1 113 ? 20.127 6.255 -20.859 1.00 74.44 113 GLU A N 1
ATOM 873 C CA . GLU A 1 113 ? 19.932 6.447 -22.300 1.00 74.44 113 GLU A CA 1
ATOM 874 C C . GLU A 1 113 ? 18.537 6.988 -22.656 1.00 74.44 113 GLU A C 1
ATOM 876 O O . GLU A 1 113 ? 18.426 7.820 -23.558 1.00 74.44 113 GLU A O 1
ATOM 881 N N . ASN A 1 114 ? 17.485 6.594 -21.923 1.00 75.50 114 ASN A N 1
ATOM 882 C CA . ASN A 1 114 ? 16.120 7.082 -22.150 1.00 75.50 114 ASN A CA 1
ATOM 883 C C . ASN A 1 114 ? 16.019 8.581 -21.845 1.00 75.50 114 ASN A C 1
ATOM 885 O O . ASN A 1 114 ? 15.429 9.332 -22.621 1.00 75.50 114 ASN A O 1
ATOM 889 N N . PHE A 1 115 ? 16.629 9.033 -20.745 1.00 81.31 115 PHE A N 1
ATOM 890 C CA . PHE A 1 115 ? 16.654 10.452 -20.386 1.00 81.31 115 PHE A CA 1
ATOM 891 C C . PHE A 1 115 ? 17.524 11.263 -21.347 1.00 81.31 115 PHE A C 1
ATOM 893 O O . PHE A 1 115 ? 17.107 12.330 -21.798 1.00 81.31 115 PHE A O 1
ATOM 900 N N . ILE A 1 116 ? 18.706 10.752 -21.711 1.00 82.88 116 ILE A N 1
ATOM 901 C CA . ILE A 1 116 ? 19.592 11.412 -22.680 1.00 82.88 116 ILE A CA 1
ATOM 902 C C . ILE A 1 116 ? 18.896 11.551 -24.040 1.00 82.88 116 ILE A C 1
ATOM 904 O O . ILE A 1 116 ? 18.961 12.627 -24.640 1.00 82.88 116 ILE A O 1
ATOM 908 N N . SER A 1 117 ? 18.221 10.502 -24.525 1.00 80.94 117 SER A N 1
ATOM 909 C CA . SER A 1 117 ? 17.452 10.562 -25.775 1.00 80.94 117 SER A CA 1
ATOM 910 C C . SER A 1 117 ? 16.327 11.587 -25.677 1.00 80.94 117 SER A C 1
ATOM 912 O O . SER A 1 117 ? 16.256 12.478 -26.517 1.00 80.94 117 SER A O 1
ATOM 914 N N . ALA A 1 118 ? 15.521 11.545 -24.610 1.00 81.62 118 ALA A N 1
ATOM 915 C CA . ALA A 1 118 ? 14.416 12.482 -24.416 1.00 81.62 118 ALA A CA 1
ATOM 916 C C . ALA A 1 118 ? 14.876 13.953 -24.415 1.00 81.62 118 ALA A C 1
ATOM 918 O O . ALA A 1 118 ? 14.232 14.814 -25.018 1.00 81.62 118 ALA A O 1
ATOM 919 N N . VAL A 1 119 ? 16.021 14.254 -23.788 1.00 85.19 119 VAL A N 1
ATOM 920 C CA . VAL A 1 119 ? 16.616 15.600 -23.816 1.00 85.19 119 VAL A CA 1
ATOM 921 C C . VAL A 1 119 ? 17.080 15.976 -25.227 1.00 85.19 119 VAL A C 1
ATOM 923 O O . VAL A 1 119 ? 16.813 17.090 -25.679 1.00 85.19 119 VAL A O 1
ATOM 926 N N . ARG A 1 120 ? 17.757 15.070 -25.945 1.00 85.38 120 ARG A N 1
ATOM 927 C CA . ARG A 1 120 ? 18.220 15.321 -27.323 1.00 85.38 120 ARG A CA 1
ATOM 928 C C . ARG A 1 120 ? 17.060 15.593 -28.279 1.00 85.38 120 ARG A C 1
ATOM 930 O O . ARG A 1 120 ? 17.139 16.547 -29.054 1.00 85.38 120 ARG A O 1
ATOM 937 N N . ASP A 1 121 ? 15.989 14.814 -28.182 1.00 83.94 121 ASP A N 1
ATOM 938 C CA . ASP A 1 121 ? 14.803 14.944 -29.031 1.00 83.94 121 ASP A CA 1
ATOM 939 C C . ASP A 1 121 ? 14.068 16.273 -28.776 1.00 83.94 121 ASP A C 1
ATOM 941 O O . ASP A 1 121 ? 13.666 16.958 -29.718 1.00 83.94 121 ASP A O 1
ATOM 945 N N . SER A 1 122 ? 13.990 16.713 -27.514 1.00 80.50 122 SER A N 1
ATOM 946 C CA . SER A 1 122 ? 13.430 18.021 -27.135 1.00 80.50 122 SER A CA 1
ATOM 947 C C . SER A 1 122 ? 14.237 19.207 -27.699 1.00 80.50 122 SER A C 1
ATOM 949 O O . SER A 1 122 ? 13.675 20.176 -28.223 1.00 80.50 122 SER A O 1
ATOM 951 N N . VAL A 1 123 ? 15.574 19.118 -27.683 1.00 77.12 123 VAL A N 1
ATOM 952 C CA . VAL A 1 123 ? 16.457 20.158 -28.249 1.00 77.12 123 VAL A CA 1
ATOM 953 C C . VAL A 1 123 ? 16.379 20.194 -29.780 1.00 77.12 123 VAL A C 1
ATOM 955 O O . VAL A 1 123 ? 16.433 21.275 -30.372 1.00 77.12 123 VAL A O 1
ATOM 958 N N . ALA A 1 124 ? 16.230 19.038 -30.431 1.00 73.75 124 ALA A N 1
ATOM 959 C CA . ALA A 1 124 ? 16.079 18.948 -31.882 1.00 73.75 124 ALA A CA 1
ATOM 960 C C . ALA A 1 124 ? 14.730 19.513 -32.369 1.00 73.75 124 ALA A C 1
ATOM 962 O O . ALA A 1 124 ? 14.698 20.213 -33.380 1.00 73.75 124 ALA A O 1
ATOM 963 N N . GLY A 1 125 ? 13.640 19.285 -31.625 1.00 60.94 125 GLY A N 1
ATOM 964 C CA . GLY A 1 125 ? 12.300 19.788 -31.956 1.00 60.94 125 GLY A CA 1
ATOM 965 C C . GLY A 1 125 ? 12.105 21.303 -31.794 1.00 60.94 125 GLY A C 1
ATOM 966 O O . GLY A 1 125 ? 11.166 21.854 -32.353 1.00 60.94 125 GLY A O 1
ATOM 967 N N . THR A 1 126 ? 13.001 21.997 -31.083 1.00 56.59 126 THR A N 1
ATOM 968 C CA . THR A 1 126 ? 12.928 23.459 -30.857 1.00 56.59 126 THR A CA 1
ATOM 969 C C . THR A 1 126 ? 13.612 24.274 -31.974 1.00 56.59 126 THR A C 1
ATOM 971 O O . THR A 1 126 ? 13.561 25.501 -31.980 1.00 56.59 126 THR A O 1
ATOM 974 N N . ARG A 1 127 ? 14.283 23.615 -32.931 1.00 51.25 127 ARG A N 1
ATOM 975 C CA . ARG A 1 127 ? 15.022 24.264 -34.036 1.00 51.25 127 ARG A CA 1
ATOM 976 C C . ARG A 1 127 ? 14.292 24.244 -35.389 1.00 51.25 127 ARG A C 1
ATOM 978 O O . ARG A 1 127 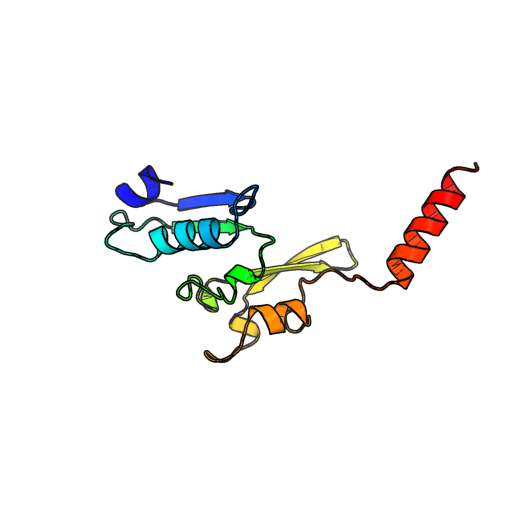? 14.930 24.535 -36.400 1.00 51.25 127 ARG A O 1
ATOM 985 N N . ALA A 1 128 ? 13.004 23.902 -35.408 1.00 42.78 128 ALA A N 1
ATOM 986 C CA . ALA A 1 128 ? 12.150 23.935 -36.598 1.00 42.78 128 ALA A CA 1
ATOM 987 C C . ALA A 1 128 ? 11.203 25.140 -36.572 1.00 42.78 128 ALA A C 1
ATOM 989 O O . ALA A 1 128 ? 10.671 25.440 -35.480 1.00 42.78 128 ALA A O 1
#

Radius of gyration: 18.5 Å; Cα contacts (8 Å, |Δi|>4): 165; chains: 1; bounding box: 40×39×56 Å

pLDDT: mean 89.75, std 10.15, range [42.78, 98.31]

Foldseek 3Di:
DQCCLQQNEEDEEEALCVVHDPVVSLVVLVLLVDCVNSVNNHHYHYDHPDLCLLPPPPDPNSDDQQRDKAWDADPVRDIDIDGSCVVVDDPPDSRSVCVCVCVPPNDDPPDPVVVVVVVVVVVVVVPD

Nearest PDB structures (foldseek):
  8i4w-assembly1_B  TM=4.595E-01  e=1.873E+00  Saccharomyces cerevisiae S288C
  8i4x-assembly1_B  TM=4.595E-01  e=2.124E+00  Saccharomyces cerevisiae S288C

Secondary structure (DSSP, 8-state):
-HHHHHH--EEEES-TTTT--HHHHHHHHHHHH-TTT-TT--EEEE----GGGGS-TTS-----TTT-EEEEE-TTS-EEEEEGGGG---TTS-HHHHHHTTTTS-S----HHHHHHHHHHHHHHTT-

InterPro domains:
  IPR003959 ATPase, AAA-type, core [PF13304] (3-54)
  IPR027417 P-loop containing nucleoside triphosphate hydrolase [G3DSA:3.40.50.300] (1-94)

Mean predicted aligned error: 6.06 Å

Solvent-accessible surface area (backbone atoms only — not comparable to full-atom values): 7761 Å² total; per-residue (Å²): 106,71,64,27,22,64,71,19,56,79,48,79,38,80,44,65,45,70,96,45,58,69,71,56,39,47,53,59,48,38,39,58,75,33,65,92,59,13,69,26,67,25,44,81,46,72,42,69,90,65,54,53,60,58,48,40,92,89,53,72,84,62,59,55,57,86,74,39,70,45,61,32,72,47,97,88,68,50,77,46,78,48,57,48,52,81,72,63,74,58,93,86,54,61,45,30,64,41,37,78,70,44,75,74,48,63,59,82,89,77,51,68,66,58,55,54,47,56,52,52,53,55,62,59,65,71,74,115

Sequence (128 aa):
MLLVLSEGGVLVVEEIDASLHSLLSARLIALFNDPDTNAGNGQLIFTTHDATLLHPPLADEVLDRDEVWFVEKGKDGASTLYPLSDFKPRREDNLERRYLAGQYGAVPHVGEENFISAVRDSVAGTRA

Organism: Saccharothrix carnea (NCBI:txid1280637)